Protein AF-W5VI89-F1 (afdb_monomer_lite)

pLDDT: mean 84.28, std 13.21, range [46.19, 96.62]

Secondary structure (DSSP, 8-state):
--HHHHHHHHHT-----HHHHHHHHHHHHHHHHHHHHHHHHHHHHHH-HHHHHHHHHHHHHHHTHHHHT------HHHHHS-TTSHHHHHHHHHHHHH-SPPPP----------EEETTEEEPGGG-HHHHHHHHHHHHHH-

Sequence (142 aa):
YDDQYENLRQTQAGEETPKRGRIKRTGVWIQNFMENNARDIGMMAGRNPKAHFFLGCGILLLCLPGMIYHKESTNVIDMWSSPKSRARQEEMIFNSNFGRPQRYQQIMLLSHRDFQTNGKLYGPVFHKDIFEELFDILNDIK

Radius of gyration: 36.83 Å; chains: 1; bounding box: 79×57×86 Å

Organism: Caenorhabditis japonica (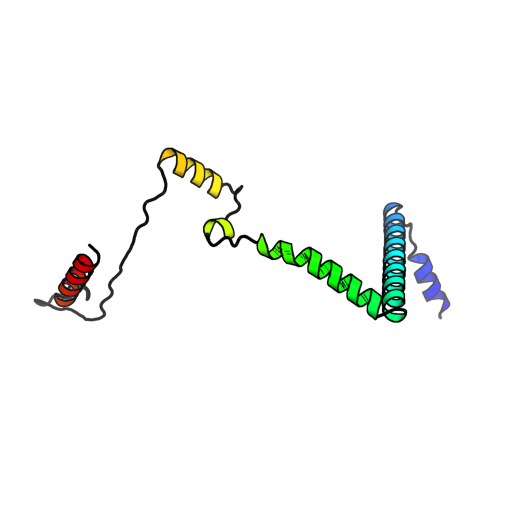NCBI:txid281687)

Foldseek 3Di:
DVVVVVVVVVVVPPDDDPVNVVVVVVVVVVVVVVVVVVVVLVVVCVPCVPVNVVVVVVVVVVCVVVVVVDDDDPDPCVVPDDCPDPVVVVQVVCCVVPNDDDDDDDDDDAAPDFDDDPNDTDHRCPDPVNVVVVVVVVVVVD

Structure (mmCIF, N/CA/C/O backbone):
data_AF-W5VI89-F1
#
_entry.id   AF-W5VI89-F1
#
loop_
_atom_site.group_PDB
_atom_site.id
_atom_site.type_symbol
_atom_site.l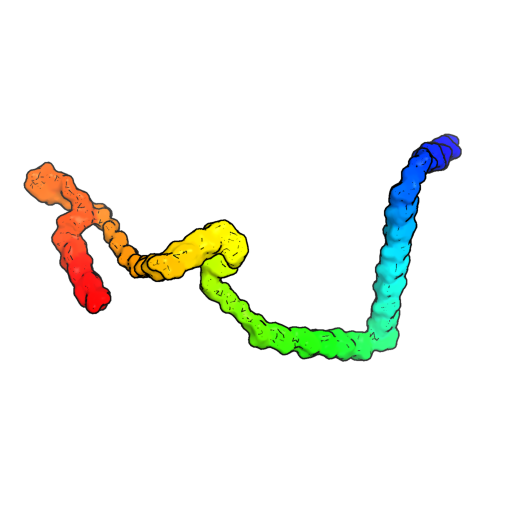abel_atom_id
_atom_site.label_alt_id
_atom_site.label_comp_id
_atom_site.label_asym_id
_atom_site.label_entity_id
_atom_site.label_seq_id
_atom_site.pdbx_PDB_ins_code
_atom_site.Cartn_x
_atom_site.Cartn_y
_atom_site.Cartn_z
_atom_site.occupancy
_atom_site.B_iso_or_equiv
_atom_site.auth_seq_id
_atom_site.auth_comp_id
_atom_site.auth_asym_id
_atom_site.auth_atom_id
_atom_site.pdbx_PDB_model_num
ATOM 1 N N . TYR A 1 1 ? 40.881 43.922 -33.132 1.00 50.00 1 TYR A N 1
ATOM 2 C CA . TYR A 1 1 ? 40.140 43.785 -31.859 1.00 50.00 1 TYR A CA 1
ATOM 3 C C . TYR A 1 1 ? 39.514 42.393 -31.712 1.00 50.00 1 TYR A C 1
ATOM 5 O O . TYR A 1 1 ? 39.206 42.025 -30.589 1.00 50.00 1 TYR A O 1
ATOM 13 N N . ASP A 1 2 ? 39.410 41.591 -32.785 1.00 53.91 2 ASP A N 1
ATOM 14 C CA . ASP A 1 2 ? 38.919 40.200 -32.727 1.00 53.91 2 ASP A CA 1
ATOM 15 C C . ASP A 1 2 ? 39.972 39.164 -32.289 1.00 53.91 2 ASP A C 1
ATOM 17 O O . ASP A 1 2 ? 39.636 38.200 -31.602 1.00 53.91 2 ASP A O 1
ATOM 21 N N . ASP A 1 3 ? 41.260 39.396 -32.563 1.00 56.06 3 ASP A N 1
ATOM 22 C CA . ASP A 1 3 ? 42.317 38.414 -32.263 1.00 56.06 3 ASP A CA 1
ATOM 23 C C . ASP A 1 3 ? 42.501 38.144 -30.758 1.00 56.06 3 ASP A C 1
ATOM 25 O O . ASP A 1 3 ? 42.929 37.063 -30.354 1.00 56.06 3 ASP A O 1
ATOM 29 N N . GLN A 1 4 ? 42.162 39.094 -29.879 1.00 47.41 4 GLN A N 1
ATOM 30 C CA . GLN A 1 4 ? 42.295 38.887 -28.430 1.00 47.41 4 GLN A CA 1
ATOM 31 C C . GLN A 1 4 ? 41.225 37.949 -27.852 1.00 47.41 4 GLN A C 1
ATOM 33 O O . GLN A 1 4 ? 41.500 37.253 -26.872 1.00 47.41 4 GLN A O 1
ATOM 38 N N . TYR A 1 5 ? 40.038 37.873 -28.461 1.00 49.88 5 TYR A N 1
ATOM 39 C CA . TYR A 1 5 ? 38.964 36.993 -27.992 1.00 49.88 5 TYR A CA 1
ATOM 40 C C . TYR A 1 5 ? 39.165 35.535 -28.430 1.00 49.88 5 TYR A C 1
ATOM 42 O O . TYR A 1 5 ? 38.827 34.624 -27.668 1.00 49.88 5 TYR A O 1
ATOM 50 N N . GLU A 1 6 ? 39.772 35.292 -29.598 1.00 53.69 6 GLU A N 1
ATOM 51 C CA . GLU A 1 6 ? 40.195 33.940 -29.994 1.00 53.69 6 GLU A CA 1
ATOM 52 C C . GLU A 1 6 ? 41.301 33.407 -29.083 1.00 53.69 6 GLU A C 1
ATOM 54 O O . GLU A 1 6 ? 41.223 32.271 -28.607 1.00 53.69 6 GLU A O 1
ATOM 59 N N . ASN A 1 7 ? 42.279 34.254 -28.758 1.00 52.03 7 ASN A N 1
ATOM 60 C CA . ASN A 1 7 ? 43.355 33.888 -27.848 1.00 52.03 7 ASN A CA 1
ATOM 61 C C . ASN A 1 7 ? 42.824 33.582 -26.439 1.00 52.03 7 ASN A C 1
ATOM 63 O O . ASN A 1 7 ? 43.193 32.561 -25.880 1.00 52.03 7 ASN A O 1
ATOM 67 N N . LEU A 1 8 ? 41.870 34.351 -25.898 1.00 50.41 8 LEU A N 1
ATOM 68 C CA . LEU A 1 8 ? 41.246 34.059 -24.594 1.00 50.41 8 LEU A CA 1
ATOM 69 C C . LEU A 1 8 ? 40.507 32.705 -24.545 1.00 50.41 8 LEU A C 1
ATOM 71 O O . LEU A 1 8 ? 40.499 32.059 -23.495 1.00 50.41 8 LEU A O 1
ATOM 75 N N . ARG A 1 9 ? 39.927 32.233 -25.661 1.00 50.53 9 ARG A N 1
ATOM 76 C CA . ARG A 1 9 ? 39.379 30.864 -25.761 1.00 50.53 9 ARG A CA 1
ATOM 77 C C . ARG A 1 9 ? 40.476 29.802 -25.778 1.00 50.53 9 ARG A C 1
ATOM 79 O O . ARG A 1 9 ? 40.290 28.749 -25.170 1.00 50.53 9 ARG A O 1
ATOM 86 N N . GLN A 1 10 ? 41.600 30.073 -26.439 1.00 49.25 10 GLN A N 1
ATOM 87 C CA . GLN A 1 10 ? 42.750 29.167 -26.464 1.00 49.25 10 GLN A CA 1
ATOM 88 C C . GLN A 1 10 ? 43.467 29.114 -25.103 1.00 49.25 10 GLN A C 1
ATOM 90 O O . GLN A 1 10 ? 43.867 28.036 -24.676 1.00 49.25 10 GLN A O 1
ATOM 95 N N . THR A 1 11 ? 43.533 30.218 -24.349 1.00 46.19 11 THR A N 1
ATOM 96 C CA . THR A 1 11 ? 44.151 30.260 -23.008 1.00 46.19 11 THR A CA 1
ATOM 97 C C . THR A 1 11 ? 43.264 29.659 -21.908 1.00 46.19 11 THR A C 1
ATOM 99 O O . THR A 1 11 ? 43.767 29.227 -20.875 1.00 46.19 11 THR A O 1
ATOM 102 N N . GLN A 1 12 ? 41.944 29.572 -22.119 1.00 47.06 12 GLN A N 1
ATOM 103 C CA . GLN A 1 12 ? 41.018 28.827 -21.246 1.00 47.06 12 GLN A CA 1
ATOM 104 C C . GLN A 1 12 ? 41.118 27.299 -21.430 1.00 47.06 12 GLN A C 1
ATOM 106 O O . GLN A 1 12 ? 40.555 26.551 -20.626 1.00 47.06 12 GLN A O 1
ATOM 111 N N . ALA A 1 13 ? 41.878 26.813 -22.421 1.00 49.78 13 ALA A N 1
ATOM 112 C CA . ALA A 1 13 ? 42.318 25.418 -22.516 1.00 49.78 13 ALA A CA 1
ATOM 113 C C . ALA A 1 13 ? 43.480 25.125 -21.541 1.00 49.78 13 ALA A C 1
ATOM 115 O O . ALA A 1 13 ? 44.452 24.455 -21.880 1.00 49.78 13 ALA A O 1
ATOM 116 N N . GLY A 1 14 ? 43.384 25.660 -20.320 1.00 48.31 14 GLY A N 1
ATOM 117 C CA . GLY A 1 14 ? 44.284 25.338 -19.222 1.00 48.31 14 GLY A CA 1
ATOM 118 C C . GLY A 1 14 ? 44.232 23.843 -18.927 1.00 48.31 14 GLY A C 1
ATOM 119 O O . GLY A 1 14 ? 43.144 23.261 -18.900 1.00 48.31 14 GLY A O 1
ATOM 120 N N . GLU A 1 15 ? 45.422 23.260 -18.757 1.00 58.78 15 GLU A N 1
ATOM 121 C CA . GLU A 1 15 ? 45.726 21.860 -18.440 1.00 58.78 15 GLU A CA 1
ATOM 122 C C . GLU A 1 15 ? 44.494 21.017 -18.096 1.00 58.78 15 GLU A C 1
ATOM 124 O O . GLU A 1 15 ? 43.996 20.976 -16.964 1.00 58.78 15 GLU A O 1
ATOM 129 N N . GLU A 1 16 ? 43.966 20.332 -19.111 1.00 54.97 16 GLU A N 1
ATOM 130 C CA . GLU A 1 16 ? 42.860 19.417 -18.908 1.00 54.97 16 GLU A CA 1
ATOM 131 C C . GLU A 1 16 ? 43.336 18.267 -18.025 1.00 54.97 16 GLU A C 1
ATOM 133 O O . GLU A 1 16 ? 44.085 17.392 -18.460 1.00 54.97 16 GLU A O 1
ATOM 138 N N . THR A 1 17 ? 42.878 18.236 -16.771 1.00 63.28 17 THR A N 1
ATOM 139 C CA . THR A 1 17 ? 43.093 17.061 -15.923 1.00 63.28 17 THR A CA 1
ATOM 140 C C . THR A 1 17 ? 42.655 15.806 -16.695 1.00 63.28 17 THR A C 1
ATOM 142 O O . THR A 1 17 ? 41.575 15.801 -17.298 1.00 63.28 17 THR A O 1
ATOM 145 N N . PRO A 1 18 ? 43.437 14.711 -16.686 1.00 69.44 18 PRO A N 1
ATOM 146 C CA . PRO A 1 18 ? 43.195 13.542 -17.543 1.00 69.44 18 PRO A CA 1
ATOM 147 C C . PRO A 1 18 ? 41.798 12.923 -17.348 1.00 69.44 18 PRO A C 1
ATOM 149 O O . PRO A 1 18 ? 41.265 12.251 -18.233 1.00 69.44 18 PRO A O 1
ATOM 152 N N . LYS A 1 19 ? 41.160 13.190 -16.201 1.00 67.31 19 LYS A N 1
ATOM 153 C CA . LYS A 1 19 ? 39.768 12.829 -15.905 1.00 67.31 19 LYS A CA 1
ATOM 154 C C . LYS A 1 19 ? 38.751 13.638 -16.729 1.00 67.31 19 LYS A C 1
ATOM 156 O O . LYS A 1 19 ? 37.808 13.051 -17.252 1.00 67.31 19 LYS A O 1
ATOM 161 N N . ARG A 1 20 ? 38.945 14.952 -16.900 1.00 70.62 20 ARG A N 1
ATOM 162 C CA . ARG A 1 20 ? 38.037 15.848 -17.644 1.00 70.62 20 ARG A CA 1
ATOM 163 C C . ARG A 1 20 ? 38.036 15.541 -19.145 1.00 70.62 20 ARG A C 1
ATOM 165 O O . ARG A 1 20 ? 36.965 15.498 -19.744 1.00 70.62 20 ARG A O 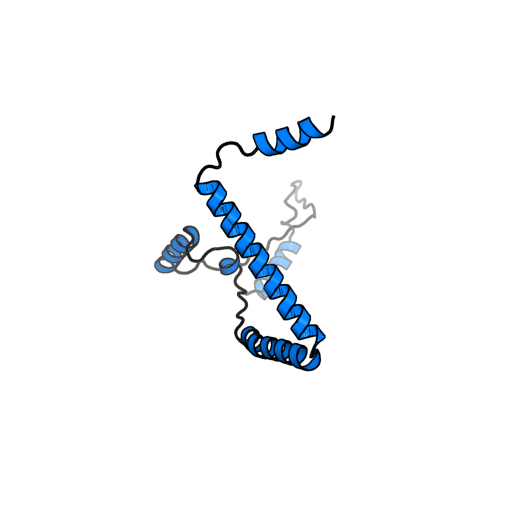1
ATOM 172 N N . GLY A 1 21 ? 39.196 15.219 -19.722 1.00 77.25 21 GLY A N 1
ATOM 173 C CA . GLY A 1 21 ? 39.307 14.787 -21.122 1.00 77.25 21 GLY A CA 1
ATOM 174 C C . GLY A 1 21 ? 38.584 13.461 -21.408 1.00 77.25 21 GLY A C 1
ATOM 175 O O . GLY A 1 21 ? 37.906 13.324 -22.427 1.00 77.25 21 GLY A O 1
ATOM 176 N N . ARG A 1 22 ? 38.638 12.494 -20.475 1.00 77.69 22 ARG A N 1
ATOM 177 C CA . ARG A 1 22 ? 37.877 11.231 -20.580 1.00 77.69 22 ARG A CA 1
ATOM 178 C C . ARG A 1 22 ? 36.368 11.468 -20.539 1.00 77.69 22 ARG A C 1
ATOM 180 O O . ARG A 1 22 ? 35.663 10.899 -21.362 1.00 77.69 22 ARG A O 1
ATOM 187 N N . ILE A 1 23 ? 35.884 12.334 -19.644 1.00 81.44 23 ILE A N 1
ATOM 188 C CA . ILE A 1 23 ? 34.454 12.679 -19.541 1.00 81.44 23 ILE A CA 1
ATOM 189 C C . ILE A 1 23 ? 33.961 13.350 -20.828 1.00 81.44 23 ILE A C 1
ATOM 191 O O . ILE A 1 23 ? 32.913 12.969 -21.342 1.00 81.44 23 ILE A O 1
ATOM 195 N N . LYS A 1 24 ? 34.735 14.288 -21.393 1.00 82.25 24 LYS A N 1
ATOM 196 C CA . LYS A 1 24 ? 34.412 14.914 -22.686 1.00 82.25 24 LYS A CA 1
ATOM 197 C C . LYS A 1 24 ? 34.325 13.880 -23.810 1.00 82.25 24 LYS A C 1
ATOM 199 O O . LYS A 1 24 ? 33.361 13.890 -24.566 1.00 82.25 24 LYS A O 1
ATOM 204 N N . ARG A 1 25 ? 35.285 12.950 -23.890 1.00 87.12 25 ARG A N 1
ATOM 205 C CA . ARG A 1 25 ? 35.288 11.880 -24.901 1.00 87.12 25 ARG A CA 1
ATOM 206 C C . ARG A 1 25 ? 34.076 10.954 -24.767 1.00 87.12 25 ARG A C 1
ATOM 208 O O . ARG A 1 25 ? 33.450 10.644 -25.775 1.00 87.12 25 ARG A O 1
ATOM 215 N N . THR A 1 26 ? 33.726 10.546 -23.546 1.00 88.62 26 THR A N 1
ATOM 216 C CA . THR A 1 26 ? 32.520 9.742 -23.301 1.00 88.62 26 THR A CA 1
ATOM 217 C C . THR A 1 26 ? 31.256 10.525 -23.656 1.00 88.62 26 THR A C 1
ATOM 219 O O . THR A 1 26 ? 30.370 9.971 -24.292 1.00 88.62 26 THR A O 1
ATOM 222 N N . GLY A 1 27 ? 31.185 11.816 -23.315 1.00 91.56 27 GLY A N 1
ATOM 223 C CA . GLY A 1 27 ? 30.055 12.680 -23.666 1.00 91.56 27 GLY A CA 1
ATOM 224 C C . GLY A 1 27 ? 29.848 12.801 -25.177 1.00 91.56 27 GLY A C 1
ATOM 225 O O . GLY A 1 27 ? 28.739 12.588 -25.655 1.00 91.56 27 GLY A O 1
ATOM 226 N N . VAL A 1 28 ? 30.922 13.046 -25.936 1.00 92.06 28 VAL A N 1
ATOM 227 C CA . VAL A 1 28 ? 30.877 13.105 -27.409 1.00 92.06 28 VAL A CA 1
ATOM 228 C C . VAL A 1 28 ? 30.470 11.756 -28.006 1.00 92.06 28 VAL A C 1
ATOM 230 O O . VAL A 1 28 ? 29.675 11.708 -28.939 1.00 92.06 28 VAL A O 1
ATOM 233 N N . TRP A 1 29 ? 30.961 10.646 -27.451 1.00 93.94 29 TRP A N 1
ATOM 234 C CA . TRP A 1 29 ? 30.557 9.313 -27.896 1.00 93.94 29 TRP A CA 1
ATOM 235 C C . TRP A 1 29 ? 29.065 9.039 -27.645 1.00 93.94 29 TRP A C 1
ATOM 237 O O . TRP A 1 29 ? 28.382 8.578 -28.557 1.00 93.94 29 TRP A O 1
ATOM 247 N N . ILE A 1 30 ? 28.544 9.369 -26.454 1.00 93.44 30 ILE A N 1
ATOM 248 C CA . ILE A 1 30 ? 27.113 9.226 -26.123 1.00 93.44 30 ILE A CA 1
ATOM 249 C C . ILE A 1 30 ? 26.265 10.083 -27.064 1.00 93.44 30 ILE A C 1
ATOM 251 O O . ILE A 1 30 ? 25.253 9.611 -27.576 1.00 93.44 30 ILE A O 1
ATOM 255 N N . GLN A 1 31 ? 26.684 11.327 -27.309 1.00 93.50 31 GLN A N 1
ATOM 256 C CA . GLN A 1 31 ? 25.964 12.241 -28.187 1.00 93.50 31 GLN A CA 1
ATOM 257 C C . GLN A 1 31 ? 25.882 11.691 -29.613 1.00 93.50 31 GLN A C 1
ATOM 259 O O . GLN A 1 31 ? 24.787 11.598 -30.160 1.00 93.50 31 GLN A O 1
ATOM 264 N N . ASN A 1 32 ? 27.006 11.237 -30.172 1.00 94.38 32 ASN A N 1
ATOM 265 C CA . ASN A 1 32 ? 27.037 10.647 -31.510 1.00 94.38 32 ASN A CA 1
ATOM 266 C C . ASN A 1 32 ? 26.221 9.348 -31.586 1.00 94.38 32 ASN A C 1
ATOM 268 O O . ASN A 1 32 ? 25.547 9.096 -32.581 1.00 94.38 32 ASN A O 1
ATOM 272 N N . PHE A 1 33 ? 26.254 8.518 -30.538 1.00 94.94 33 PHE A N 1
ATOM 273 C CA . PHE A 1 33 ? 25.433 7.309 -30.462 1.00 94.94 33 PHE A CA 1
ATOM 274 C C . PHE A 1 33 ? 23.937 7.644 -30.490 1.00 94.94 33 PHE A C 1
ATOM 276 O O . PHE A 1 33 ? 23.185 7.044 -31.259 1.00 94.94 33 PHE A O 1
ATOM 283 N N . MET A 1 34 ? 23.509 8.616 -29.683 1.00 94.94 34 MET A N 1
ATOM 284 C CA . MET A 1 34 ? 22.108 9.020 -29.592 1.00 94.94 34 MET A CA 1
ATOM 285 C C . MET A 1 34 ? 21.627 9.690 -30.884 1.00 94.94 34 MET A C 1
ATOM 287 O O . MET A 1 34 ? 20.528 9.393 -31.345 1.00 94.94 34 MET A O 1
ATOM 291 N N . GLU A 1 35 ? 22.458 10.539 -31.495 1.00 95.88 35 GLU A N 1
ATOM 292 C CA . GLU A 1 35 ? 22.163 11.187 -32.776 1.00 95.88 35 GLU A CA 1
ATOM 293 C C . GLU A 1 35 ? 21.997 10.159 -33.898 1.00 95.88 35 GLU A C 1
ATOM 295 O O . GLU A 1 35 ? 20.992 10.179 -34.611 1.00 95.88 35 GLU A O 1
ATOM 300 N N . ASN A 1 36 ? 22.932 9.212 -34.013 1.00 95.31 36 ASN A N 1
ATOM 301 C CA . ASN A 1 36 ? 22.858 8.164 -35.026 1.00 95.31 36 ASN A CA 1
ATOM 302 C C . ASN A 1 36 ? 21.633 7.268 -34.815 1.00 95.31 36 ASN A C 1
ATOM 304 O O . ASN A 1 36 ? 20.900 7.002 -35.763 1.00 95.31 36 ASN A O 1
ATOM 308 N N . ASN A 1 37 ? 21.351 6.861 -33.574 1.00 94.50 37 ASN A N 1
ATOM 309 C CA . ASN A 1 37 ? 20.192 6.022 -33.274 1.00 94.50 37 ASN A CA 1
ATOM 310 C C . ASN A 1 37 ? 18.864 6.737 -33.576 1.00 94.50 37 ASN A C 1
ATOM 312 O O . ASN A 1 37 ? 17.986 6.163 -34.220 1.00 94.50 37 ASN A O 1
ATOM 316 N N . ALA A 1 38 ? 18.734 8.005 -33.177 1.00 92.88 38 ALA A N 1
ATOM 317 C CA . ALA A 1 38 ? 17.551 8.809 -33.470 1.00 92.88 38 ALA A CA 1
ATOM 318 C C . ALA A 1 38 ? 17.359 9.004 -34.980 1.00 92.88 38 ALA A C 1
ATOM 320 O O . ALA A 1 38 ? 16.239 8.895 -35.486 1.00 92.88 38 ALA A O 1
ATOM 321 N N . ARG A 1 39 ? 18.453 9.244 -35.712 1.00 94.31 39 ARG A N 1
ATOM 322 C CA . ARG A 1 39 ? 18.431 9.368 -37.170 1.00 94.31 39 ARG A CA 1
ATOM 323 C C . ARG A 1 39 ? 17.979 8.068 -37.831 1.00 94.31 39 ARG A C 1
ATOM 325 O O . ARG A 1 39 ? 17.113 8.113 -38.700 1.00 94.31 39 ARG A O 1
ATOM 332 N N . ASP A 1 40 ? 18.510 6.927 -37.409 1.00 90.38 40 ASP A N 1
ATOM 333 C CA . ASP A 1 40 ? 18.172 5.620 -37.979 1.00 90.38 40 ASP A CA 1
ATOM 334 C 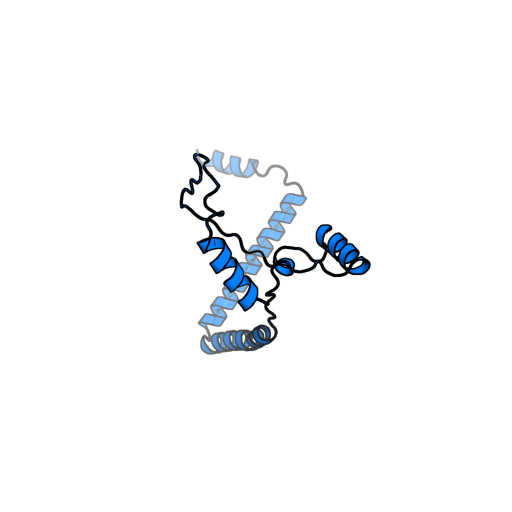C . ASP A 1 40 ? 16.716 5.229 -37.705 1.00 90.38 40 ASP A C 1
ATOM 336 O O . ASP A 1 40 ? 16.014 4.795 -38.622 1.00 90.38 40 ASP A O 1
ATOM 340 N N . ILE A 1 41 ? 16.218 5.458 -36.485 1.00 89.44 41 ILE A N 1
ATOM 341 C CA . ILE A 1 41 ? 14.804 5.242 -36.140 1.00 89.44 41 ILE A CA 1
ATOM 342 C C . ILE A 1 41 ? 13.906 6.170 -36.965 1.00 89.44 41 ILE A C 1
ATOM 344 O O . ILE A 1 41 ? 12.920 5.716 -37.546 1.00 89.44 41 ILE A O 1
ATOM 348 N N . GLY A 1 42 ? 14.267 7.451 -37.082 1.00 89.62 42 GLY A N 1
ATOM 349 C CA . GLY A 1 42 ? 13.525 8.423 -37.885 1.00 89.62 42 GLY A CA 1
ATOM 350 C C . GLY A 1 42 ? 13.475 8.048 -39.369 1.00 89.62 42 GLY A C 1
ATOM 351 O O . GLY A 1 42 ? 12.414 8.096 -39.993 1.00 89.62 42 GLY A O 1
ATOM 352 N N . MET A 1 43 ? 14.598 7.597 -39.935 1.00 91.12 43 MET A N 1
ATOM 353 C CA . MET A 1 43 ? 14.655 7.104 -41.314 1.00 91.12 43 MET A CA 1
ATOM 354 C C . MET A 1 43 ? 13.835 5.820 -41.496 1.00 91.12 43 MET A C 1
ATOM 356 O O . MET A 1 43 ? 13.150 5.672 -42.510 1.00 91.12 43 MET A O 1
ATOM 360 N N . MET A 1 44 ? 13.856 4.905 -40.523 1.00 85.38 44 MET A N 1
ATOM 361 C CA . MET A 1 44 ? 13.055 3.678 -40.545 1.00 85.38 44 MET A CA 1
ATOM 362 C C . MET A 1 44 ? 11.550 3.983 -40.513 1.00 85.38 44 MET A C 1
ATOM 364 O O . MET A 1 44 ? 10.789 3.387 -41.280 1.00 85.38 44 MET A O 1
ATOM 368 N N . ALA A 1 45 ? 11.136 4.944 -39.683 1.00 86.31 45 ALA A N 1
ATOM 369 C CA . ALA A 1 45 ? 9.756 5.410 -39.591 1.00 86.31 45 ALA A CA 1
ATOM 370 C C . ALA A 1 45 ? 9.287 6.100 -40.885 1.00 86.31 45 ALA A C 1
ATOM 372 O O . ALA A 1 45 ? 8.168 5.859 -41.338 1.00 86.31 45 ALA A O 1
ATOM 373 N N . GLY A 1 46 ? 10.149 6.908 -41.515 1.00 88.25 46 GLY A N 1
ATOM 374 C CA . GLY A 1 46 ? 9.836 7.605 -42.766 1.00 88.25 46 GLY A CA 1
ATOM 375 C C . GLY A 1 46 ? 9.813 6.702 -44.003 1.00 88.25 46 GLY A C 1
ATOM 376 O O . GLY A 1 46 ? 8.988 6.901 -44.892 1.00 88.25 46 GLY A O 1
ATOM 377 N N . ARG A 1 47 ? 10.688 5.689 -44.074 1.00 90.56 47 ARG A N 1
ATOM 378 C CA . ARG A 1 47 ? 10.805 4.813 -45.253 1.00 90.56 47 ARG A CA 1
ATOM 379 C C . ARG A 1 47 ? 9.661 3.808 -45.362 1.00 90.56 47 ARG A C 1
ATOM 381 O O . ARG A 1 47 ? 9.169 3.584 -46.460 1.00 90.56 47 ARG A O 1
ATOM 388 N N . ASN A 1 48 ? 9.253 3.199 -44.246 1.00 89.50 48 ASN A N 1
ATOM 389 C CA . ASN A 1 48 ? 8.205 2.175 -44.206 1.00 89.50 48 ASN A CA 1
ATOM 390 C C . ASN A 1 48 ? 7.297 2.367 -42.976 1.00 89.50 48 ASN A C 1
ATOM 392 O O . ASN A 1 48 ? 7.392 1.597 -42.012 1.00 89.50 48 ASN A O 1
ATOM 396 N N . PRO A 1 49 ? 6.364 3.338 -43.007 1.00 88.31 49 PRO A N 1
ATOM 397 C CA . PRO A 1 49 ? 5.552 3.689 -41.839 1.00 88.31 49 PRO A CA 1
ATOM 398 C C . PRO A 1 49 ? 4.687 2.524 -41.340 1.00 88.31 49 PRO A C 1
ATOM 400 O O . PRO A 1 49 ? 4.518 2.344 -40.137 1.00 88.31 49 PRO A O 1
ATOM 403 N N . LYS A 1 50 ? 4.194 1.671 -42.249 1.00 90.81 50 LYS A N 1
ATOM 404 C CA . LYS A 1 50 ? 3.379 0.496 -41.895 1.00 90.81 50 LYS A CA 1
ATOM 405 C C . LYS A 1 50 ? 4.164 -0.518 -41.058 1.00 90.81 50 LYS A C 1
ATOM 407 O O . LYS A 1 50 ? 3.672 -0.972 -40.034 1.00 90.81 50 LYS A O 1
ATOM 412 N N . ALA A 1 51 ? 5.385 -0.859 -41.473 1.00 89.31 51 ALA A N 1
ATOM 413 C CA . ALA A 1 51 ? 6.214 -1.829 -40.759 1.00 89.31 51 ALA A CA 1
ATOM 414 C C . ALA A 1 51 ? 6.612 -1.313 -39.367 1.00 89.31 51 ALA A C 1
ATOM 416 O O . ALA A 1 51 ? 6.555 -2.062 -38.394 1.00 89.31 51 ALA A O 1
ATOM 417 N N . HIS A 1 52 ? 6.950 -0.023 -39.266 1.00 90.75 52 HIS A N 1
ATOM 418 C CA . HIS A 1 52 ? 7.294 0.614 -37.995 1.00 90.75 52 HIS A CA 1
ATOM 419 C C . HIS A 1 52 ? 6.095 0.650 -37.029 1.00 90.75 52 HIS A C 1
ATOM 421 O O . HIS A 1 52 ? 6.243 0.369 -35.841 1.00 90.75 52 HIS A O 1
ATOM 427 N N . PHE A 1 53 ? 4.889 0.901 -37.551 1.00 91.94 53 PHE A N 1
ATOM 428 C CA . PHE A 1 53 ? 3.647 0.844 -36.779 1.00 91.94 53 PHE A CA 1
ATOM 429 C C . PHE A 1 53 ? 3.366 -0.562 -36.230 1.00 91.94 53 PHE A C 1
ATOM 431 O O . PHE A 1 53 ? 3.129 -0.717 -35.034 1.00 91.94 53 PHE A O 1
ATOM 438 N N . PHE A 1 54 ? 3.461 -1.603 -37.066 1.00 94.75 54 PHE A N 1
ATOM 439 C CA . PHE A 1 54 ? 3.241 -2.982 -36.614 1.00 94.75 54 PHE A CA 1
ATOM 440 C C . PHE A 1 54 ? 4.281 -3.451 -35.594 1.00 94.75 54 PHE A C 1
ATOM 442 O O . PHE A 1 54 ? 3.924 -4.177 -34.669 1.00 94.75 54 PHE A O 1
ATOM 449 N N . LEU A 1 55 ? 5.536 -3.011 -35.711 1.00 93.06 55 LEU A N 1
ATOM 450 C CA . LEU A 1 55 ? 6.564 -3.283 -34.706 1.00 93.06 55 LEU A CA 1
ATOM 451 C C . LEU A 1 55 ? 6.190 -2.672 -33.346 1.00 93.06 55 LEU A C 1
ATOM 453 O O . LEU A 1 55 ? 6.248 -3.360 -32.327 1.00 93.06 55 LEU A O 1
ATOM 457 N N . GLY A 1 56 ? 5.744 -1.412 -33.335 1.00 92.38 56 GLY A N 1
ATOM 458 C CA . GLY A 1 56 ? 5.253 -0.750 -32.124 1.00 92.38 56 GLY A CA 1
ATOM 459 C C . GLY A 1 56 ? 4.044 -1.465 -31.517 1.00 92.38 56 GLY A C 1
ATOM 460 O O . GLY A 1 56 ? 4.034 -1.753 -30.320 1.00 92.38 56 GLY A O 1
ATOM 461 N N . CYS A 1 57 ? 3.060 -1.837 -32.341 1.00 95.38 57 CYS A N 1
ATOM 462 C CA . CYS A 1 57 ? 1.913 -2.632 -31.898 1.00 95.38 57 CYS A CA 1
ATOM 463 C C . CYS A 1 57 ? 2.331 -3.992 -31.327 1.00 95.38 57 CYS A C 1
ATOM 465 O O . CYS A 1 57 ? 1.781 -4.411 -30.314 1.00 95.38 57 CYS A O 1
ATOM 467 N N . GLY A 1 58 ? 3.311 -4.667 -31.931 1.00 95.88 58 GLY A N 1
ATOM 468 C CA . GLY A 1 58 ? 3.842 -5.934 -31.430 1.00 95.88 58 GLY A CA 1
ATOM 469 C C . GLY A 1 58 ? 4.438 -5.799 -30.029 1.00 95.88 58 GLY A C 1
ATOM 470 O O . GLY A 1 58 ? 4.105 -6.585 -29.147 1.00 95.88 58 GLY A O 1
ATOM 471 N N . ILE A 1 59 ? 5.250 -4.765 -29.791 1.00 95.00 59 ILE A N 1
ATOM 472 C CA . ILE A 1 59 ? 5.826 -4.484 -28.465 1.00 95.00 59 ILE A CA 1
ATOM 473 C C . ILE A 1 59 ? 4.722 -4.181 -27.444 1.00 95.00 59 ILE A C 1
ATOM 475 O O . ILE A 1 59 ? 4.762 -4.696 -26.327 1.00 95.00 59 ILE A O 1
ATOM 479 N N . LEU A 1 60 ? 3.708 -3.398 -27.825 1.00 94.75 60 LEU A N 1
ATOM 480 C CA . LEU A 1 60 ? 2.563 -3.125 -26.955 1.00 94.75 60 LEU A CA 1
ATOM 481 C C . LEU A 1 60 ? 1.826 -4.416 -26.588 1.00 94.75 60 LEU A C 1
ATOM 483 O O . LEU A 1 60 ? 1.632 -4.684 -25.407 1.00 94.75 60 LEU A O 1
ATOM 487 N N . LEU A 1 61 ? 1.480 -5.248 -27.575 1.00 94.94 61 LEU A N 1
ATOM 488 C CA . LEU A 1 61 ? 0.799 -6.526 -27.352 1.00 94.94 61 LEU A CA 1
ATOM 489 C C . LEU A 1 61 ? 1.613 -7.484 -26.474 1.00 94.94 61 LEU A C 1
ATOM 491 O O . LEU A 1 61 ? 1.021 -8.230 -25.702 1.00 94.94 61 LEU A O 1
ATOM 495 N N . LEU A 1 62 ? 2.947 -7.449 -26.549 1.00 95.06 62 LEU A N 1
ATOM 496 C CA . LEU A 1 62 ? 3.817 -8.228 -25.663 1.00 95.06 62 LEU A CA 1
ATOM 497 C C . LEU A 1 62 ? 3.816 -7.709 -24.216 1.00 95.06 62 LEU A C 1
ATOM 499 O O . LEU A 1 62 ? 3.929 -8.508 -23.289 1.00 95.06 62 LEU A O 1
ATOM 503 N N . CYS A 1 63 ? 3.671 -6.398 -24.006 1.00 92.75 63 CYS A N 1
ATOM 504 C CA . CYS A 1 63 ? 3.637 -5.792 -22.671 1.00 92.75 63 CYS A CA 1
ATOM 505 C C . CYS A 1 63 ? 2.256 -5.857 -21.995 1.00 92.75 63 CYS A C 1
ATOM 507 O O . CYS A 1 63 ? 2.188 -5.918 -20.767 1.00 92.75 63 CYS A O 1
ATOM 509 N N . LEU A 1 64 ? 1.158 -5.866 -22.761 1.00 91.88 64 LEU A N 1
ATOM 510 C CA . LEU A 1 64 ? -0.213 -5.869 -22.224 1.00 91.88 64 LEU A CA 1
ATOM 511 C C . LEU A 1 64 ? -0.520 -7.022 -21.242 1.00 91.88 64 LEU A C 1
ATOM 513 O O . LEU A 1 64 ? -1.141 -6.750 -20.213 1.00 91.88 64 LEU A O 1
ATOM 517 N N . PRO A 1 65 ? -0.070 -8.275 -21.462 1.00 92.69 65 PRO A N 1
ATOM 518 C CA . PRO A 1 65 ? -0.270 -9.362 -20.505 1.00 92.69 65 PRO A CA 1
ATOM 519 C C . PRO A 1 65 ? 0.305 -9.074 -19.114 1.00 92.69 65 PRO A C 1
ATOM 521 O O . PRO A 1 65 ? -0.216 -9.583 -18.125 1.00 92.69 65 PRO A O 1
ATOM 524 N N . GLY A 1 66 ? 1.331 -8.220 -19.011 1.00 89.88 66 GLY A N 1
ATOM 525 C CA . GLY A 1 66 ? 1.901 -7.802 -17.730 1.00 89.88 66 GLY A CA 1
ATOM 526 C C . GLY A 1 66 ? 0.884 -7.114 -16.814 1.00 89.88 66 GLY A C 1
ATOM 527 O O . GLY A 1 66 ? 0.975 -7.255 -15.598 1.00 89.88 66 GLY A O 1
ATOM 528 N N . MET A 1 67 ? -0.133 -6.451 -17.377 1.00 88.75 67 MET A N 1
ATOM 529 C CA . MET A 1 67 ? -1.195 -5.814 -16.592 1.00 88.75 67 MET A CA 1
ATOM 530 C C . MET A 1 67 ? -2.114 -6.824 -15.898 1.00 88.75 67 MET A C 1
ATOM 532 O O . MET A 1 67 ? -2.644 -6.524 -14.836 1.00 88.75 67 MET A O 1
ATOM 536 N N . ILE A 1 68 ? -2.285 -8.027 -16.456 1.00 87.88 68 ILE A N 1
ATOM 537 C CA . ILE A 1 68 ? -3.133 -9.073 -15.856 1.00 87.88 68 ILE A CA 1
ATOM 538 C C . ILE A 1 68 ? -2.513 -9.592 -14.550 1.00 87.88 68 ILE A C 1
ATOM 540 O O . ILE A 1 68 ? -3.226 -9.974 -13.627 1.00 87.88 68 ILE A O 1
ATOM 544 N N . TYR A 1 69 ? -1.182 -9.574 -14.451 1.00 85.94 69 TYR A N 1
ATOM 545 C CA . TYR A 1 69 ? -0.451 -9.990 -13.253 1.00 85.94 69 TYR A CA 1
ATOM 546 C C . TYR A 1 69 ? -0.281 -8.871 -12.221 1.00 85.94 69 TYR A C 1
ATOM 548 O O . TYR A 1 69 ? 0.316 -9.098 -11.165 1.00 85.94 69 TYR A O 1
ATOM 556 N N . HIS A 1 70 ? -0.785 -7.668 -12.505 1.00 86.50 70 HIS A N 1
ATOM 557 C CA . HIS A 1 70 ? -0.704 -6.556 -11.572 1.00 86.50 70 HIS A CA 1
ATOM 558 C C . HIS A 1 70 ? -1.597 -6.825 -10.358 1.00 86.50 70 HIS A C 1
ATOM 560 O O . HIS A 1 70 ? -2.810 -6.996 -10.474 1.00 86.50 70 HIS A O 1
ATOM 566 N N . LYS A 1 71 ? -0.983 -6.885 -9.174 1.00 85.81 71 LYS A N 1
ATOM 567 C CA . LYS A 1 71 ? -1.679 -7.100 -7.905 1.00 85.81 71 LYS A CA 1
ATOM 568 C C . LYS A 1 71 ? -1.744 -5.785 -7.147 1.00 85.81 71 LYS A C 1
ATOM 570 O O . LYS A 1 71 ? -0.731 -5.326 -6.622 1.00 85.81 71 LYS A O 1
ATOM 575 N N . GLU A 1 72 ? -2.944 -5.229 -7.036 1.00 80.62 72 GLU A N 1
ATOM 576 C CA . GLU A 1 72 ? -3.164 -4.034 -6.227 1.00 80.62 72 GLU A CA 1
ATOM 577 C C . GLU A 1 72 ? -3.002 -4.358 -4.738 1.00 80.62 72 GLU A C 1
ATOM 579 O O . GLU A 1 72 ? -3.663 -5.248 -4.193 1.00 80.62 72 GLU A O 1
ATOM 584 N N . SER A 1 73 ? -2.112 -3.629 -4.064 1.00 81.81 73 SER A N 1
ATOM 585 C CA . SER A 1 73 ? -2.008 -3.681 -2.608 1.00 81.81 73 SER A CA 1
ATOM 586 C C . SER A 1 73 ? -3.039 -2.731 -2.007 1.00 81.81 73 SER A C 1
ATOM 588 O O . SER A 1 73 ? -2.852 -1.519 -2.009 1.00 81.81 73 SER A O 1
ATOM 590 N N . THR A 1 74 ? -4.138 -3.269 -1.480 1.00 87.50 74 THR A N 1
ATOM 591 C CA . THR A 1 74 ? -5.166 -2.478 -0.776 1.00 87.50 74 THR A CA 1
ATOM 592 C C . THR A 1 74 ? -4.835 -2.256 0.699 1.00 87.50 74 THR A C 1
ATOM 594 O O . THR A 1 74 ? -5.529 -1.515 1.398 1.00 87.50 74 THR A O 1
ATOM 597 N N . ASN A 1 75 ? -3.772 -2.889 1.201 1.00 86.69 75 ASN A N 1
ATOM 598 C CA . ASN A 1 75 ? -3.353 -2.727 2.579 1.00 86.69 75 ASN A CA 1
ATOM 599 C C . ASN A 1 75 ? -2.520 -1.452 2.737 1.00 86.69 75 ASN A C 1
ATOM 601 O O . ASN A 1 75 ? -1.370 -1.371 2.309 1.00 86.69 75 ASN A O 1
ATOM 605 N N . VAL A 1 76 ? -3.107 -0.482 3.429 1.00 87.25 76 VAL A N 1
ATOM 606 C CA . VAL A 1 76 ? -2.525 0.829 3.731 1.00 87.25 76 VAL A CA 1
ATOM 607 C C . VAL A 1 76 ? -1.159 0.685 4.413 1.00 87.25 76 VAL A C 1
ATOM 609 O O . VAL A 1 76 ? -0.222 1.409 4.088 1.00 87.25 76 VAL A O 1
ATOM 612 N N . ILE A 1 77 ? -0.999 -0.304 5.298 1.00 85.06 77 ILE A N 1
ATOM 613 C CA . ILE A 1 77 ? 0.269 -0.528 6.004 1.00 85.06 77 ILE A CA 1
ATOM 614 C C . ILE A 1 77 ? 1.371 -0.938 5.022 1.00 85.06 77 ILE A C 1
ATOM 616 O O . ILE A 1 77 ? 2.489 -0.441 5.123 1.00 85.06 77 ILE A O 1
ATOM 620 N N . ASP A 1 78 ? 1.063 -1.786 4.042 1.00 86.62 78 ASP A N 1
ATOM 621 C CA . ASP A 1 78 ? 2.046 -2.237 3.049 1.00 86.62 78 ASP A CA 1
ATOM 622 C C . ASP A 1 78 ? 2.409 -1.129 2.045 1.00 86.62 78 ASP A C 1
ATOM 624 O O . ASP A 1 78 ? 3.475 -1.177 1.437 1.00 86.62 78 ASP A O 1
ATOM 628 N N . MET A 1 79 ? 1.553 -0.112 1.893 1.00 88.06 79 MET A N 1
ATOM 629 C CA . MET A 1 79 ? 1.821 1.053 1.044 1.00 88.06 79 MET A CA 1
ATOM 630 C C . MET A 1 79 ? 2.722 2.088 1.731 1.00 88.06 79 MET A C 1
ATOM 632 O O . MET A 1 79 ? 3.609 2.654 1.097 1.00 88.0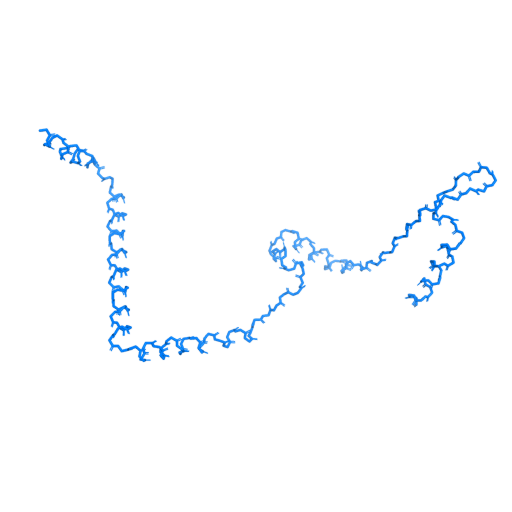6 79 MET A O 1
ATOM 636 N N . TRP A 1 80 ? 2.510 2.336 3.027 1.00 91.12 80 TRP A N 1
ATOM 637 C CA . TRP A 1 80 ? 3.228 3.383 3.767 1.00 91.12 80 TRP A CA 1
ATOM 638 C C . TRP A 1 80 ? 4.427 2.881 4.568 1.00 91.12 80 TRP A C 1
ATOM 640 O O . TRP A 1 80 ? 5.243 3.686 5.015 1.00 91.12 80 TRP A O 1
ATOM 650 N N . SER A 1 81 ? 4.556 1.570 4.767 1.00 91.44 81 SER A N 1
ATOM 651 C CA . SER A 1 81 ? 5.677 0.987 5.500 1.00 91.44 81 SER A CA 1
ATOM 652 C C . SER A 1 81 ? 6.491 0.057 4.611 1.00 91.44 81 SER A C 1
ATOM 654 O O . SER A 1 81 ? 5.976 -0.853 3.965 1.00 91.44 81 SER A O 1
ATOM 656 N N . SER A 1 82 ? 7.810 0.267 4.597 1.00 91.62 82 SER A N 1
ATOM 657 C CA . SER A 1 82 ? 8.711 -0.680 3.946 1.00 91.62 82 SER A CA 1
ATOM 658 C C . SER A 1 82 ? 8.717 -2.000 4.723 1.00 91.62 82 SER A C 1
ATOM 660 O O . SER A 1 82 ? 8.852 -1.970 5.956 1.00 91.62 82 SER A O 1
ATOM 662 N N . PRO A 1 83 ? 8.686 -3.160 4.037 1.00 89.88 83 PRO A N 1
ATOM 663 C CA . PRO A 1 83 ? 8.726 -4.469 4.687 1.00 89.88 83 PRO A CA 1
ATOM 664 C C . PRO A 1 83 ? 10.007 -4.697 5.502 1.00 89.88 83 PRO A C 1
ATOM 666 O O . PRO A 1 83 ? 10.026 -5.536 6.396 1.00 89.88 83 PRO A O 1
ATOM 669 N N . LYS A 1 84 ? 11.080 -3.945 5.219 1.00 93.50 84 LYS A N 1
ATOM 670 C CA . LYS A 1 84 ? 12.361 -4.025 5.938 1.00 93.50 84 LYS A CA 1
ATOM 671 C C . LYS A 1 84 ? 12.535 -2.943 7.006 1.00 93.50 84 LYS A C 1
ATOM 673 O O . LYS A 1 84 ? 13.580 -2.905 7.653 1.00 93.50 84 LYS A O 1
ATOM 678 N N . SER A 1 85 ? 11.559 -2.055 7.186 1.00 95.12 85 SER A N 1
ATOM 679 C CA . SER A 1 85 ? 11.647 -0.988 8.186 1.00 95.12 85 SER A CA 1
ATOM 680 C C . SER A 1 85 ? 11.709 -1.553 9.608 1.00 95.12 85 SER A C 1
ATOM 682 O O . SER A 1 85 ? 11.143 -2.607 9.898 1.00 95.12 85 SER A O 1
ATOM 684 N N . ARG A 1 86 ? 12.384 -0.831 10.509 1.00 95.62 86 ARG A N 1
ATOM 685 C CA . ARG A 1 86 ? 12.499 -1.221 11.921 1.00 95.62 86 ARG A CA 1
ATOM 686 C C . ARG A 1 86 ? 11.125 -1.378 12.581 1.00 95.62 86 ARG A C 1
ATOM 688 O O . ARG A 1 86 ? 10.897 -2.373 13.254 1.00 95.62 86 ARG A O 1
ATOM 695 N N . ALA A 1 87 ? 10.195 -0.464 12.298 1.00 93.12 87 ALA A N 1
ATOM 696 C CA . ALA A 1 87 ? 8.824 -0.536 12.799 1.00 93.12 87 ALA A CA 1
ATOM 697 C C . ALA A 1 87 ? 8.108 -1.828 12.364 1.00 93.12 87 ALA A C 1
ATOM 699 O O . ALA A 1 87 ? 7.455 -2.466 13.181 1.00 93.12 87 ALA A O 1
ATOM 700 N N . ARG A 1 88 ? 8.283 -2.268 11.108 1.00 92.19 88 ARG A N 1
ATOM 701 C CA . ARG A 1 88 ? 7.681 -3.517 10.610 1.00 92.19 88 ARG A CA 1
ATOM 702 C C . ARG A 1 88 ? 8.292 -4.759 11.264 1.00 92.19 88 ARG A C 1
ATOM 704 O O . ARG A 1 88 ? 7.586 -5.735 11.495 1.00 92.19 88 ARG A O 1
ATOM 711 N N . GLN A 1 89 ? 9.588 -4.721 11.574 1.00 94.88 89 GLN A N 1
ATOM 712 C CA . GLN A 1 89 ? 10.266 -5.798 12.301 1.00 94.88 89 GLN A CA 1
ATOM 713 C C . GLN A 1 89 ? 9.779 -5.881 13.752 1.00 94.88 89 GLN A C 1
ATOM 715 O O . GLN A 1 89 ? 9.445 -6.966 14.221 1.00 94.88 89 GLN A O 1
ATOM 720 N N . GLU A 1 90 ? 9.675 -4.743 14.441 1.00 94.62 90 GLU A N 1
ATOM 721 C CA . GLU A 1 90 ? 9.140 -4.668 15.805 1.00 94.62 90 GLU A CA 1
ATOM 722 C C . GLU A 1 90 ? 7.671 -5.118 15.853 1.00 94.62 90 GLU A C 1
ATOM 724 O O . GLU A 1 90 ? 7.304 -5.921 16.708 1.00 94.62 90 GLU A O 1
ATOM 729 N N . GLU A 1 91 ? 6.850 -4.701 14.884 1.00 93.12 91 GLU A N 1
ATOM 730 C CA . GLU A 1 91 ? 5.463 -5.155 14.736 1.00 93.12 91 GLU A CA 1
ATOM 731 C C . GLU A 1 91 ? 5.381 -6.671 14.504 1.00 93.12 91 GLU A C 1
ATOM 733 O O . GLU A 1 91 ? 4.532 -7.343 15.085 1.00 93.12 91 GLU A O 1
ATOM 738 N N . MET A 1 92 ? 6.263 -7.237 13.676 1.00 93.19 92 MET A N 1
ATOM 739 C CA . MET A 1 92 ? 6.293 -8.676 13.409 1.00 93.19 92 MET A CA 1
ATOM 740 C C . MET A 1 92 ? 6.654 -9.477 14.664 1.00 93.19 92 MET A C 1
ATOM 742 O O . MET A 1 92 ? 5.992 -10.472 14.953 1.00 93.19 92 MET A O 1
ATOM 746 N N . ILE A 1 93 ? 7.652 -9.017 15.424 1.00 95.50 93 ILE A N 1
ATOM 747 C CA . ILE A 1 93 ? 8.058 -9.621 16.701 1.00 95.50 93 ILE A CA 1
ATOM 748 C C . ILE A 1 93 ? 6.931 -9.495 17.734 1.00 95.50 93 ILE A C 1
ATOM 750 O O . ILE A 1 93 ? 6.650 -10.437 18.473 1.00 95.50 93 ILE A O 1
ATOM 754 N N . PHE A 1 94 ? 6.251 -8.352 17.795 1.00 95.25 94 PHE A N 1
ATOM 755 C CA . PHE A 1 94 ? 5.109 -8.175 18.687 1.00 95.25 94 PHE A CA 1
ATOM 756 C C . PHE A 1 94 ? 3.966 -9.130 18.315 1.00 95.25 94 PHE A C 1
ATOM 758 O O . PHE A 1 94 ? 3.490 -9.892 19.156 1.00 95.25 94 PHE A O 1
ATOM 765 N N . ASN A 1 95 ? 3.589 -9.161 17.035 1.00 94.50 95 ASN A N 1
ATOM 766 C CA . ASN A 1 95 ? 2.504 -9.994 16.525 1.00 94.50 95 ASN A CA 1
ATOM 767 C C . ASN A 1 95 ? 2.784 -11.497 16.672 1.00 94.50 95 ASN A C 1
ATOM 769 O O . ASN A 1 95 ? 1.841 -12.265 16.846 1.00 94.50 95 ASN A O 1
ATOM 773 N N . SER A 1 96 ? 4.046 -11.938 16.601 1.00 95.38 96 SER A N 1
ATOM 774 C CA . SER A 1 96 ? 4.398 -13.350 16.795 1.00 95.38 96 SER A CA 1
ATOM 775 C C . SER A 1 96 ? 4.279 -13.794 18.251 1.00 95.38 96 SER A C 1
ATOM 777 O O . SER A 1 96 ? 3.962 -14.951 18.505 1.00 95.38 96 SER A O 1
ATOM 779 N N . ASN A 1 97 ? 4.538 -12.890 19.199 1.00 96.62 97 ASN A N 1
ATOM 780 C CA . ASN A 1 97 ? 4.515 -13.199 20.628 1.00 96.62 97 ASN A CA 1
ATOM 781 C C . ASN A 1 97 ? 3.123 -13.023 21.247 1.00 96.62 97 ASN A C 1
ATOM 783 O O . ASN A 1 97 ? 2.717 -13.832 22.076 1.00 96.62 97 ASN A O 1
ATOM 787 N N . PHE A 1 98 ? 2.389 -11.982 20.845 1.00 95.31 98 PHE A N 1
ATOM 788 C CA . PHE A 1 98 ? 1.116 -11.598 21.469 1.00 95.31 98 PHE A CA 1
ATOM 789 C C . PHE A 1 98 ? -0.104 -11.787 20.559 1.00 95.31 98 PHE A C 1
ATOM 791 O O . PHE A 1 98 ? -1.238 -11.626 21.008 1.00 95.31 98 PHE A O 1
ATOM 798 N N . GLY A 1 99 ? 0.102 -12.139 19.288 1.00 91.19 99 GLY A N 1
ATOM 799 C CA . GLY A 1 99 ? -0.948 -12.090 18.276 1.00 91.19 99 GLY A CA 1
ATOM 800 C C . GLY A 1 99 ? -1.204 -10.664 17.781 1.00 91.19 99 GLY A C 1
ATOM 801 O O . GLY A 1 99 ? -0.593 -9.695 18.230 1.00 91.19 99 GLY A O 1
ATOM 802 N N . ARG A 1 100 ? -2.105 -10.528 16.804 1.00 89.31 100 ARG A N 1
ATOM 803 C CA . ARG A 1 100 ? -2.462 -9.210 16.261 1.00 89.31 100 ARG A CA 1
ATOM 804 C C . ARG A 1 100 ? -3.303 -8.421 17.271 1.00 89.31 100 ARG A C 1
ATOM 806 O O . ARG A 1 100 ? -4.172 -9.020 17.906 1.00 89.31 100 ARG A O 1
ATOM 813 N N . PRO A 1 101 ? -3.125 -7.090 17.360 1.00 88.69 101 PRO A N 1
ATOM 814 C CA . PRO A 1 101 ? -3.988 -6.242 18.170 1.00 88.69 101 PRO A CA 1
ATOM 815 C C . PRO A 1 101 ? -5.466 -6.441 17.822 1.00 88.69 101 PRO A C 1
ATOM 817 O O . PRO A 1 101 ? -5.826 -6.586 16.648 1.00 88.69 101 PRO A O 1
ATOM 820 N N . GLN A 1 102 ? -6.326 -6.416 18.841 1.00 89.06 102 GLN A N 1
ATOM 821 C CA . GLN A 1 102 ? -7.768 -6.417 18.624 1.00 89.06 102 GLN A CA 1
ATOM 822 C C . GLN A 1 102 ? -8.187 -5.144 17.881 1.00 89.06 102 GLN A C 1
ATOM 824 O O . GLN A 1 102 ? -7.678 -4.052 18.141 1.00 89.06 102 GLN A O 1
ATOM 829 N N . ARG A 1 103 ? -9.127 -5.286 16.945 1.00 90.19 103 ARG A N 1
ATOM 830 C CA . ARG A 1 103 ? -9.723 -4.139 16.260 1.00 90.19 103 ARG A CA 1
ATOM 831 C C . ARG A 1 103 ? -10.782 -3.540 17.170 1.00 90.19 103 ARG A C 1
ATOM 833 O O . ARG A 1 103 ? -11.747 -4.220 17.500 1.00 90.19 103 ARG A O 1
ATOM 840 N N . TYR A 1 104 ? -10.600 -2.285 17.557 1.00 90.38 104 TYR A N 1
ATOM 841 C CA . TYR A 1 104 ? -11.612 -1.551 18.301 1.00 90.38 104 TYR A CA 1
ATOM 842 C C . TYR A 1 104 ? -12.536 -0.814 17.330 1.00 90.38 104 TYR A C 1
ATOM 844 O O . TYR A 1 104 ? -12.097 -0.269 16.316 1.00 90.38 104 TYR A O 1
ATOM 852 N N . GLN A 1 105 ? -13.824 -0.806 17.649 1.00 88.62 105 GLN A N 1
ATOM 853 C CA . GLN A 1 105 ? -14.817 0.050 17.015 1.00 88.62 105 GLN A CA 1
ATOM 854 C C . GLN A 1 105 ? -15.237 1.072 18.063 1.00 88.62 105 GLN A C 1
ATOM 856 O O . GLN A 1 105 ? -15.613 0.701 19.173 1.00 88.62 105 GLN A O 1
ATOM 861 N N . GLN A 1 106 ? -15.104 2.356 17.742 1.00 90.06 106 GLN A N 1
ATOM 862 C CA . GLN A 1 106 ? -15.410 3.438 18.668 1.00 90.06 106 GLN A CA 1
ATOM 863 C C . GLN A 1 106 ? -16.499 4.325 18.078 1.00 90.06 106 GLN A C 1
ATOM 865 O O . GLN A 1 106 ? -16.384 4.779 16.942 1.00 90.06 106 GLN A O 1
ATOM 870 N N . ILE A 1 107 ? -17.526 4.593 18.879 1.00 86.62 107 ILE A N 1
ATOM 871 C CA . ILE A 1 107 ? -18.595 5.540 18.573 1.00 86.62 107 ILE A CA 1
ATOM 872 C C . ILE A 1 107 ? -18.491 6.661 19.607 1.00 86.62 107 ILE A C 1
ATOM 874 O O . ILE A 1 107 ? -18.439 6.401 20.808 1.00 86.62 107 ILE A O 1
ATOM 878 N N . MET A 1 108 ? -18.400 7.906 19.140 1.00 86.62 108 MET A N 1
ATOM 879 C CA . MET A 1 108 ? -18.369 9.094 19.992 1.00 86.62 108 MET A CA 1
ATOM 880 C C . MET A 1 108 ? -19.646 9.893 19.758 1.00 86.62 108 MET A C 1
ATOM 882 O O . MET A 1 108 ? -19.940 10.263 18.623 1.00 86.62 108 MET A O 1
ATOM 886 N N . LEU A 1 109 ? -20.386 10.171 20.829 1.00 83.06 109 LEU A N 1
ATOM 887 C CA . LEU A 1 109 ? -21.609 10.964 20.780 1.00 83.06 109 LEU A CA 1
ATOM 888 C C . LEU A 1 109 ? -21.326 12.368 21.303 1.00 83.06 109 LEU A C 1
ATOM 890 O O . LEU A 1 109 ? -20.746 12.541 22.376 1.00 83.06 109 LEU A O 1
ATOM 894 N N . LEU A 1 110 ? -21.765 13.365 20.543 1.00 84.56 110 LEU A N 1
ATOM 895 C CA . LEU A 1 110 ? -21.704 14.765 20.931 1.00 84.56 110 LEU A CA 1
ATOM 896 C C . LEU A 1 110 ? -23.114 15.344 20.917 1.00 84.56 110 LEU A C 1
ATOM 898 O O . LEU A 1 110 ? -23.822 15.258 19.918 1.00 84.56 110 LEU A O 1
ATOM 902 N N . SER A 1 111 ? -23.489 15.980 22.020 1.00 83.31 111 SER A N 1
ATOM 903 C CA . SER A 1 111 ? -24.729 16.740 22.131 1.00 83.31 111 SER A CA 1
ATOM 904 C C . SER A 1 111 ? -24.409 18.211 22.336 1.00 83.31 111 SER A C 1
ATOM 906 O O . SER A 1 111 ? -23.434 18.556 22.998 1.00 83.31 111 SER A O 1
ATOM 908 N N . HIS A 1 112 ? -25.249 19.070 21.767 1.00 81.88 112 HIS A N 1
ATOM 909 C CA . HIS A 1 112 ? -25.139 20.527 21.860 1.00 81.88 112 HIS A CA 1
ATOM 910 C C . HIS A 1 112 ? -26.249 21.139 22.730 1.00 81.88 112 HIS A C 1
ATOM 912 O O . HIS A 1 112 ? -26.479 22.342 22.678 1.00 81.88 112 HIS A O 1
ATOM 918 N N . ARG A 1 113 ? -26.994 20.317 23.482 1.00 77.19 113 ARG A N 1
ATOM 919 C CA . ARG A 1 113 ? -28.137 20.770 24.284 1.00 77.19 113 ARG A CA 1
ATOM 920 C C . ARG A 1 113 ? -27.734 20.983 25.733 1.00 77.19 113 ARG A C 1
ATOM 922 O O . ARG A 1 113 ? -27.418 20.016 26.416 1.00 77.19 113 ARG A O 1
ATOM 929 N N . ASP A 1 114 ? -27.813 22.212 26.220 1.00 76.00 114 ASP A N 1
ATOM 930 C CA . ASP A 1 114 ? -27.570 22.483 27.634 1.00 76.00 114 ASP A CA 1
ATOM 931 C C . ASP A 1 114 ? -28.637 21.804 28.500 1.00 76.00 114 ASP A C 1
ATOM 933 O O . ASP A 1 114 ? -29.838 22.011 28.317 1.00 76.00 114 ASP A O 1
ATOM 937 N N . PHE A 1 115 ? -28.198 20.986 29.456 1.00 77.12 115 PHE A N 1
ATOM 938 C CA . PHE A 1 115 ? -29.085 20.270 30.365 1.00 77.12 115 PHE A CA 1
ATOM 939 C C . PHE A 1 115 ? -28.897 20.795 31.788 1.00 77.12 115 PHE A C 1
ATOM 941 O O . PHE A 1 115 ? -27.829 20.654 32.380 1.00 77.12 115 PHE A O 1
ATOM 948 N N . GLN A 1 116 ? -29.940 21.407 32.353 1.00 80.31 116 GLN A N 1
ATOM 949 C CA . GLN A 1 116 ? -29.940 21.882 33.737 1.00 80.31 116 GLN A CA 1
ATOM 950 C C . GLN A 1 116 ? -31.011 21.154 34.548 1.00 80.31 116 GLN A C 1
ATOM 952 O O . GLN A 1 116 ? -32.162 21.060 34.135 1.00 80.31 116 GLN A O 1
ATOM 957 N N . THR A 1 117 ? -30.641 20.641 35.720 1.00 80.56 117 THR A N 1
ATOM 958 C CA . THR A 1 117 ? -31.569 20.018 36.677 1.00 80.56 117 THR A CA 1
ATOM 959 C C . THR A 1 117 ? -31.178 20.422 38.091 1.00 80.56 117 THR A C 1
ATOM 961 O O . THR A 1 117 ? -29.998 20.417 38.437 1.00 80.56 117 THR A O 1
ATOM 964 N N . ASN A 1 118 ? -32.165 20.786 38.919 1.00 82.38 118 ASN A N 1
ATOM 965 C CA . ASN A 1 118 ? -31.966 21.213 40.312 1.00 82.38 118 ASN A CA 1
ATOM 966 C C . ASN A 1 118 ? -30.895 22.313 40.477 1.00 82.38 118 ASN A C 1
ATOM 968 O O . ASN A 1 118 ? -30.082 22.269 41.400 1.00 82.38 118 ASN A O 1
ATOM 972 N N . GLY A 1 119 ? -30.860 23.278 39.551 1.00 83.81 119 GLY A N 1
ATOM 973 C CA . GLY A 1 119 ? -29.905 24.393 39.568 1.00 83.81 119 GLY A CA 1
ATOM 974 C C . GLY A 1 119 ? -28.456 24.017 39.233 1.00 83.81 119 GLY A C 1
ATOM 975 O O . GLY A 1 119 ? -27.569 24.852 39.388 1.00 83.81 119 GLY A O 1
ATOM 976 N N . LYS A 1 120 ? -28.193 22.782 38.783 1.00 84.75 120 LYS A N 1
ATOM 977 C CA . LYS A 1 120 ? -26.878 22.333 38.310 1.00 84.75 120 LYS A CA 1
ATOM 978 C C . LYS A 1 120 ? -26.895 22.135 36.798 1.00 84.75 120 LYS A C 1
ATOM 980 O O . LYS A 1 120 ? -27.787 21.471 36.270 1.00 84.75 120 LYS A O 1
ATOM 985 N N . LEU A 1 121 ? -25.889 22.693 36.128 1.00 84.56 121 LEU A N 1
ATOM 986 C CA . LEU A 1 121 ? -25.616 22.457 34.714 1.00 84.56 121 LEU A CA 1
ATOM 987 C C . LEU A 1 121 ? -24.855 21.141 34.566 1.00 84.56 121 LEU A C 1
ATOM 989 O O . LEU A 1 121 ? -23.775 20.962 35.129 1.00 84.56 121 LEU A O 1
ATOM 993 N N . TYR A 1 122 ? -25.439 20.227 33.811 1.00 83.62 122 TYR A N 1
ATOM 994 C CA . TYR A 1 122 ? -24.839 18.966 33.425 1.00 83.62 122 TYR A CA 1
ATOM 995 C C . TYR A 1 122 ? -24.347 19.059 31.985 1.00 83.62 122 TYR A C 1
ATOM 997 O O . TYR A 1 122 ? -24.852 19.841 31.178 1.00 83.62 122 TYR A O 1
ATOM 1005 N N . GLY A 1 123 ? -23.354 18.231 31.661 1.00 83.44 123 GLY A N 1
ATOM 1006 C CA . GLY A 1 123 ? -22.897 18.085 30.286 1.00 83.44 123 GLY A CA 1
ATOM 1007 C C . GLY A 1 123 ? -24.052 17.676 29.358 1.00 83.44 123 GLY A C 1
ATOM 1008 O O . GLY A 1 123 ? -24.918 16.894 29.757 1.00 83.44 123 GLY A O 1
ATOM 1009 N N . PRO A 1 124 ? -24.051 18.149 28.106 1.00 83.31 124 PRO A N 1
ATOM 1010 C CA . PRO A 1 124 ? -25.173 18.003 27.179 1.00 83.31 124 PRO A CA 1
ATOM 1011 C C . PRO A 1 124 ? -25.479 16.546 26.794 1.00 83.31 124 PRO A C 1
ATOM 1013 O O . PRO A 1 124 ? -26.564 16.241 26.304 1.00 83.31 124 PRO A O 1
ATOM 1016 N N . VAL A 1 125 ? -24.520 15.639 27.013 1.00 84.69 125 VAL A N 1
ATOM 1017 C CA . VAL A 1 125 ? -24.630 14.193 26.753 1.00 84.69 125 VAL A CA 1
ATOM 1018 C C . VAL A 1 125 ? -25.446 13.472 27.830 1.00 84.69 125 VAL A C 1
ATOM 1020 O O . VAL A 1 125 ? -25.975 12.399 27.578 1.00 84.69 125 VAL A O 1
ATOM 1023 N N . PHE A 1 126 ? -25.608 14.067 29.016 1.00 84.38 126 PHE A N 1
ATOM 1024 C CA . PHE A 1 126 ? -26.316 13.429 30.130 1.00 84.38 126 PHE A CA 1
ATOM 1025 C C . PHE A 1 126 ? -27.846 13.523 30.032 1.00 84.38 126 PHE A C 1
ATOM 1027 O O . PHE A 1 126 ? -28.547 13.192 30.989 1.00 84.38 126 PHE A O 1
ATOM 1034 N N . HIS A 1 127 ? -28.372 13.977 28.895 1.00 84.19 127 HIS A N 1
ATOM 1035 C CA . HIS A 1 127 ? -29.807 14.001 28.655 1.00 84.19 127 HIS A CA 1
ATOM 1036 C C . HIS A 1 127 ? -30.348 12.577 28.470 1.00 84.19 127 HIS A C 1
ATOM 1038 O O . HIS A 1 127 ? -29.709 11.743 27.829 1.00 84.19 127 HIS A O 1
ATOM 1044 N N . LYS A 1 128 ? -31.543 12.301 29.003 1.00 86.44 128 LYS A N 1
ATOM 1045 C CA . LYS A 1 128 ? -32.147 10.959 28.986 1.00 86.44 128 LYS A CA 1
ATOM 1046 C C . LYS A 1 128 ? -32.286 10.396 27.568 1.00 86.44 128 LYS A C 1
ATOM 1048 O O . LYS A 1 128 ? -31.884 9.265 27.332 1.00 86.44 128 LYS A O 1
ATOM 1053 N N . ASP A 1 129 ? -32.778 11.211 26.643 1.00 85.81 129 ASP A N 1
ATOM 1054 C CA . ASP A 1 129 ? -33.010 10.827 25.245 1.00 85.81 129 ASP A CA 1
ATOM 1055 C C . ASP A 1 129 ? -31.747 10.259 24.570 1.00 85.81 129 ASP A C 1
ATOM 1057 O O . ASP A 1 129 ? -31.826 9.318 23.792 1.00 85.81 129 ASP A O 1
ATOM 1061 N N . ILE A 1 130 ? -30.566 10.787 24.914 1.00 87.62 130 ILE A N 1
ATOM 1062 C CA . ILE A 1 130 ? -29.284 10.344 24.342 1.00 87.62 130 ILE A CA 1
ATOM 1063 C C . ILE A 1 130 ? -28.908 8.960 24.865 1.00 87.62 130 ILE A C 1
ATOM 1065 O O . ILE A 1 130 ? -28.331 8.157 24.138 1.00 87.62 130 ILE A O 1
ATOM 1069 N N . PHE A 1 131 ? -29.223 8.670 26.127 1.00 88.25 131 PHE A N 1
ATOM 1070 C CA . PHE A 1 131 ? -29.009 7.339 26.684 1.00 88.25 131 PHE A CA 1
ATOM 1071 C C . PHE A 1 131 ? -29.978 6.315 26.104 1.00 88.25 131 PHE A C 1
ATOM 1073 O O . PHE A 1 131 ? -29.567 5.177 25.903 1.00 88.25 131 PHE A O 1
ATOM 1080 N N . GLU A 1 132 ? -31.225 6.706 25.833 1.00 90.06 132 GLU A N 1
ATOM 1081 C CA . GLU A 1 132 ? -32.197 5.846 25.148 1.00 90.06 132 GLU A CA 1
ATOM 1082 C C . GLU A 1 132 ? -31.710 5.515 23.731 1.00 90.06 132 GLU A C 1
ATOM 1084 O O . GLU A 1 132 ? -31.578 4.343 23.395 1.00 90.06 132 GLU A O 1
ATOM 1089 N N . GLU A 1 133 ? -31.291 6.520 22.960 1.00 86.50 133 GLU A N 1
ATOM 1090 C CA . GLU A 1 133 ? -30.747 6.317 21.612 1.00 86.50 133 GLU A CA 1
ATOM 1091 C C . GLU A 1 133 ? -29.446 5.495 21.620 1.00 86.50 133 GLU A C 1
ATOM 1093 O O . GLU A 1 133 ? -29.276 4.578 20.818 1.00 86.50 133 GLU A O 1
ATOM 1098 N N . LEU A 1 134 ? -28.527 5.764 22.556 1.00 89.69 134 LEU A N 1
ATOM 1099 C CA . LEU A 1 134 ? -27.307 4.966 22.713 1.00 89.69 134 LEU A CA 1
ATOM 1100 C C . LEU A 1 134 ? -27.636 3.510 23.056 1.00 89.69 134 LEU A C 1
ATOM 1102 O O . LEU A 1 134 ? -26.964 2.604 22.570 1.00 89.69 134 LEU A O 1
ATOM 1106 N N . PHE A 1 135 ? -28.630 3.280 23.911 1.00 91.81 135 PHE A N 1
ATOM 1107 C CA . PHE A 1 135 ? -29.045 1.937 24.289 1.00 91.81 135 PHE A CA 1
ATOM 1108 C C . PHE A 1 135 ? -29.646 1.183 23.101 1.00 91.81 135 PHE A C 1
ATOM 1110 O O . PHE A 1 135 ? -29.297 0.022 22.890 1.00 91.81 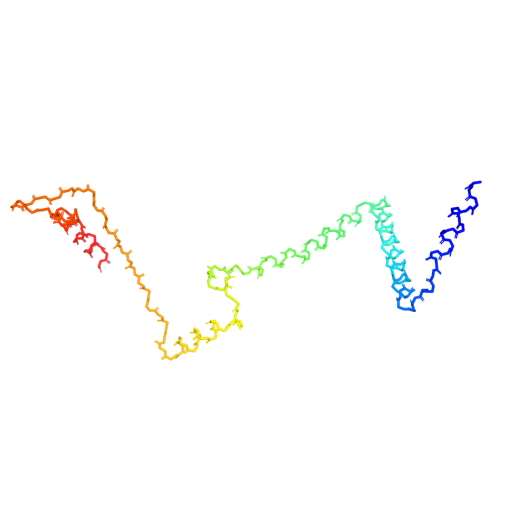135 PHE A O 1
ATOM 1117 N N . ASP A 1 136 ? -30.470 1.852 22.297 1.00 93.38 136 ASP A N 1
ATOM 1118 C CA . ASP A 1 136 ? -31.025 1.286 21.069 1.00 93.38 136 ASP A CA 1
ATOM 1119 C C . ASP A 1 136 ? -29.911 0.937 20.073 1.00 93.38 136 ASP A C 1
ATOM 1121 O O . ASP A 1 136 ? -29.839 -0.202 19.615 1.00 93.38 136 ASP A O 1
ATOM 1125 N N . ILE A 1 137 ? -28.961 1.851 19.834 1.00 90.75 137 ILE A N 1
ATOM 1126 C CA . ILE A 1 137 ? -27.786 1.604 18.978 1.00 90.75 137 ILE A CA 1
ATOM 1127 C C . ILE A 1 137 ? -26.958 0.420 19.494 1.00 90.75 137 ILE A C 1
ATOM 1129 O O . ILE A 1 137 ? -26.518 -0.424 18.716 1.00 90.75 137 ILE A O 1
ATOM 1133 N N . LEU A 1 138 ? -26.719 0.343 20.805 1.00 91.50 138 LEU A N 1
ATOM 1134 C CA . LEU A 1 138 ? -25.953 -0.752 21.402 1.00 91.50 138 LEU A CA 1
ATOM 1135 C C . LEU A 1 138 ? -26.669 -2.097 21.272 1.00 91.50 138 LEU A C 1
ATOM 1137 O O . LEU A 1 138 ? -25.994 -3.107 21.086 1.00 91.50 138 LEU A O 1
ATOM 1141 N N . ASN A 1 139 ? -27.998 -2.123 21.376 1.00 94.75 139 ASN A N 1
ATOM 1142 C CA . ASN A 1 139 ? -28.775 -3.341 21.166 1.00 94.75 139 ASN A CA 1
ATOM 1143 C C . ASN A 1 139 ? -28.792 -3.769 19.698 1.00 94.75 139 ASN A C 1
ATOM 1145 O O . ASN A 1 139 ? -28.733 -4.965 19.445 1.00 94.75 139 ASN A O 1
ATOM 1149 N N . ASP A 1 140 ? -28.823 -2.826 18.757 1.00 93.50 140 ASP A N 1
ATOM 1150 C CA . ASP A 1 140 ? -28.783 -3.117 17.318 1.00 93.50 140 ASP A CA 1
ATOM 1151 C C . ASP A 1 140 ? -27.413 -3.636 16.852 1.00 93.50 140 ASP A C 1
ATOM 1153 O O . ASP A 1 140 ? -27.321 -4.429 15.916 1.00 93.50 140 ASP A O 1
ATOM 1157 N N . ILE A 1 141 ? -26.329 -3.181 17.488 1.00 88.50 141 ILE A N 1
ATOM 1158 C CA . ILE A 1 141 ? -24.957 -3.612 17.166 1.00 88.50 141 ILE A CA 1
ATOM 1159 C C . ILE A 1 141 ? -24.630 -4.991 17.763 1.00 88.50 141 ILE A C 1
ATOM 1161 O O . ILE A 1 141 ? -23.719 -5.665 17.273 1.00 88.50 141 ILE A O 1
ATOM 1165 N N . LYS A 1 142 ? -25.316 -5.386 18.840 1.00 79.88 142 LYS A N 1
ATOM 1166 C CA . LYS A 1 142 ? -25.039 -6.612 19.596 1.00 79.88 142 LYS A CA 1
ATOM 1167 C C . LYS A 1 142 ? -25.579 -7.862 18.907 1.00 79.88 142 LYS A C 1
ATOM 1169 O O . LYS A 1 142 ? -24.828 -8.865 18.909 1.00 79.88 142 LYS A O 1
#